Protein AF-A0A821TE28-F1 (afdb_monomer)

Secondary structure (DSSP, 8-state):
-PPPEEEEEETTEEEEEETTTTEEEEPPTTPPP-SSHHHHHHHSBSTGGG-HHHHHHHHHHTTT-S--PPP-TTS--SS-TTSBHHHHHTTTT-S-------HHHHHHHHS--

Mean predicted aligned error: 10.95 Å

Organism: NCBI:txid392032

Radius of gyration: 21.23 Å; Cα contacts (8 Å, |Δi|>4): 127; chains: 1; bounding box: 55×30×63 Å

Foldseek 3Di:
DDFAWDFDDDPPFTAIARPVVRDRPDGQPQQADDPDVVVRQQSGFCLLLQDPVSVVVVCVNVVVPDDRDRDPPPDDAPDDRNDGNNVCVVVVVDRDDPDPDPVVVVCVVPPDD

pLDDT: mean 76.27, std 14.63, range [32.5, 96.94]

Sequence (113 aa):
MPGNIYLCDVWYTSGLFDMNILIANETLPGLIVDCLPLQTTLASSFECLCNQSCRNILLAVYSNKIEVQIFNQSFPSRFSLTTSTRSIVDQLFIENIQIQTNYDSYYNGCAPS

Structure (mmCIF, N/CA/C/O backbone):
data_AF-A0A821TE28-F1
#
_entry.id   AF-A0A821TE28-F1
#
loop_
_atom_site.group_PDB
_atom_site.id
_atom_site.type_symbol
_atom_site.label_atom_id
_atom_site.label_alt_id
_atom_site.label_comp_id
_atom_site.label_asym_id
_atom_site.label_entity_id
_atom_site.label_seq_id
_atom_site.pdbx_PDB_ins_code
_atom_site.Cartn_x
_atom_site.Cartn_y
_atom_site.Cartn_z
_atom_site.occupancy
_atom_site.B_iso_or_equiv
_atom_site.auth_seq_id
_atom_site.auth_comp_id
_atom_site.auth_asym_id
_atom_site.auth_atom_id
_atom_site.pdbx_PDB_model_num
ATOM 1 N N . MET A 1 1 ? 15.965 6.212 -31.233 1.00 32.50 1 MET A N 1
ATOM 2 C CA . MET A 1 1 ? 14.538 5.847 -31.097 1.00 32.50 1 MET A CA 1
ATOM 3 C C . MET A 1 1 ? 14.259 5.746 -29.607 1.00 32.50 1 MET A C 1
ATOM 5 O O . MET A 1 1 ? 15.040 5.067 -28.954 1.00 32.50 1 MET A O 1
ATOM 9 N N . PRO A 1 2 ? 13.295 6.484 -29.036 1.00 42.56 2 PRO A N 1
ATOM 10 C CA . PRO A 1 2 ? 13.054 6.432 -27.598 1.00 42.56 2 PRO A CA 1
ATOM 11 C C . PRO A 1 2 ? 12.380 5.105 -27.235 1.00 42.56 2 PRO A C 1
ATOM 13 O O . PRO A 1 2 ? 11.341 4.764 -27.799 1.00 42.56 2 PRO A O 1
ATOM 16 N N . GLY A 1 3 ? 13.001 4.347 -26.333 1.00 41.97 3 GLY A N 1
ATOM 17 C CA . GLY A 1 3 ? 12.392 3.169 -25.734 1.00 41.97 3 GLY A CA 1
ATOM 18 C C . GLY A 1 3 ? 11.380 3.582 -24.676 1.00 41.97 3 GLY A C 1
ATOM 19 O O . GLY A 1 3 ? 11.683 4.412 -23.822 1.00 41.97 3 GLY A O 1
ATOM 20 N N . ASN A 1 4 ? 10.167 3.042 -24.759 1.00 48.12 4 ASN A N 1
ATOM 21 C CA . ASN A 1 4 ? 9.140 3.257 -23.749 1.00 48.12 4 ASN A CA 1
ATOM 22 C C . ASN A 1 4 ? 9.320 2.215 -22.639 1.00 48.12 4 ASN A C 1
ATOM 24 O O . ASN A 1 4 ? 9.462 1.023 -22.919 1.00 48.12 4 ASN A O 1
ATOM 28 N N . ILE A 1 5 ? 9.318 2.678 -21.391 1.00 53.06 5 ILE A N 1
ATOM 29 C CA . ILE A 1 5 ? 9.437 1.829 -20.207 1.00 53.06 5 ILE A CA 1
ATOM 30 C C . ILE A 1 5 ? 8.029 1.413 -19.783 1.00 53.06 5 ILE A C 1
ATOM 32 O O . ILE A 1 5 ? 7.157 2.266 -19.617 1.00 53.06 5 ILE A O 1
ATOM 36 N N . TYR A 1 6 ? 7.816 0.112 -19.598 1.00 57.06 6 TYR A N 1
ATOM 37 C CA . TYR A 1 6 ? 6.541 -0.444 -19.150 1.00 57.06 6 TYR A CA 1
ATOM 38 C C . TYR A 1 6 ? 6.742 -1.274 -17.882 1.00 57.06 6 TYR A C 1
ATOM 40 O O . TYR A 1 6 ? 7.786 -1.894 -17.679 1.00 57.06 6 TYR A O 1
ATOM 48 N N . LEU A 1 7 ? 5.724 -1.292 -17.026 1.00 56.69 7 LEU A N 1
ATOM 49 C CA . LEU A 1 7 ? 5.622 -2.264 -15.942 1.00 56.69 7 LEU A CA 1
ATOM 50 C C . LEU A 1 7 ? 5.141 -3.578 -16.567 1.00 56.69 7 LEU A C 1
ATOM 52 O O . LEU A 1 7 ? 4.059 -3.614 -17.150 1.00 56.69 7 LEU A O 1
ATOM 56 N N . CYS A 1 8 ? 5.952 -4.627 -16.489 1.00 52.97 8 CYS A N 1
ATOM 57 C CA . CYS A 1 8 ? 5.597 -5.969 -16.943 1.00 52.97 8 CYS A CA 1
ATOM 58 C C . CYS A 1 8 ? 5.761 -6.920 -15.754 1.00 52.97 8 CYS A C 1
ATOM 60 O O . CYS A 1 8 ? 6.6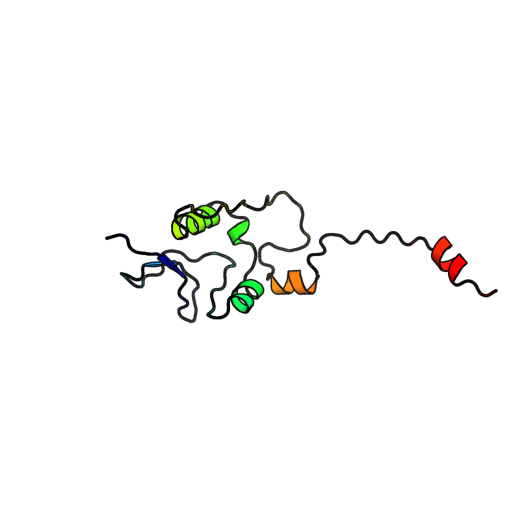28 -6.694 -14.916 1.00 52.97 8 CYS A O 1
ATOM 62 N N . ASP A 1 9 ? 4.930 -7.950 -15.641 1.00 54.28 9 ASP A N 1
ATOM 63 C CA . ASP A 1 9 ? 5.062 -8.941 -14.572 1.00 54.28 9 ASP A CA 1
ATOM 64 C C . ASP A 1 9 ? 5.606 -10.247 -15.157 1.00 54.28 9 ASP A C 1
ATOM 66 O O . ASP A 1 9 ? 5.005 -10.849 -16.051 1.00 54.28 9 ASP A O 1
ATOM 70 N N . VAL A 1 10 ? 6.770 -10.676 -14.670 1.00 51.03 10 VAL A N 1
ATOM 71 C CA . VAL A 1 10 ? 7.324 -12.007 -14.943 1.00 51.03 10 VAL A CA 1
ATOM 72 C C . VAL A 1 10 ? 7.363 -12.795 -13.644 1.00 51.03 10 VAL A C 1
ATOM 74 O O . VAL A 1 10 ? 8.415 -12.963 -13.043 1.00 51.03 10 VAL A O 1
ATOM 77 N N . TRP A 1 11 ? 6.186 -13.272 -13.237 1.00 46.50 11 TRP A N 1
ATOM 78 C CA . TRP A 1 11 ? 5.868 -14.417 -12.366 1.00 46.50 11 TRP A CA 1
ATOM 79 C C . TRP A 1 11 ? 6.493 -14.451 -10.956 1.00 46.50 11 TRP A C 1
ATOM 81 O O . TRP A 1 11 ? 6.012 -15.226 -10.138 1.00 46.50 11 TRP A O 1
ATOM 91 N N . TYR A 1 12 ? 7.494 -13.628 -10.628 1.00 46.53 12 TYR A N 1
ATOM 92 C CA . TYR A 1 12 ? 8.178 -13.588 -9.328 1.00 46.53 12 TYR A CA 1
ATOM 93 C C . TYR A 1 12 ? 8.855 -12.240 -9.004 1.00 46.53 12 TYR A C 1
ATOM 95 O O . TYR A 1 12 ? 9.326 -12.070 -7.879 1.00 46.53 12 TYR A O 1
ATOM 103 N N . THR A 1 13 ? 8.916 -11.275 -9.935 1.00 50.47 13 THR A N 1
ATOM 104 C CA . THR A 1 13 ? 9.533 -9.957 -9.700 1.00 50.47 13 THR A CA 1
ATOM 105 C C . THR A 1 13 ? 8.766 -8.826 -10.391 1.00 50.47 13 THR A C 1
ATOM 107 O O . THR A 1 13 ? 8.570 -8.834 -11.605 1.00 50.47 13 THR A O 1
ATOM 110 N N . SER A 1 14 ? 8.375 -7.806 -9.620 1.00 57.72 14 SER A N 1
ATOM 111 C CA . SER A 1 14 ? 7.862 -6.544 -10.153 1.00 57.72 14 SER A CA 1
ATOM 112 C C . SER A 1 14 ? 9.030 -5.627 -10.517 1.00 57.72 14 SER A C 1
ATOM 114 O O . SER A 1 14 ? 9.895 -5.341 -9.687 1.00 57.72 14 SER A O 1
ATOM 116 N N . GLY A 1 15 ? 9.074 -5.157 -11.764 1.00 57.59 15 GLY A N 1
ATOM 117 C CA . GLY A 1 15 ? 10.150 -4.287 -12.224 1.00 57.59 15 GLY A CA 1
ATOM 118 C C . GLY A 1 15 ? 9.774 -3.387 -13.392 1.00 57.59 15 GLY A C 1
ATOM 119 O O . GLY A 1 15 ? 8.727 -3.542 -14.022 1.00 57.59 15 GLY A O 1
ATOM 120 N N . LEU A 1 16 ? 10.640 -2.415 -13.667 1.00 61.72 16 LEU A N 1
ATOM 121 C CA . LEU A 1 16 ? 10.563 -1.600 -14.875 1.00 61.72 16 LEU A CA 1
ATOM 122 C C . LEU A 1 16 ? 11.302 -2.279 -16.019 1.00 61.72 16 LEU A C 1
ATOM 124 O O . LEU A 1 16 ? 12.503 -2.536 -15.913 1.00 61.72 16 LEU A O 1
ATOM 128 N N . PHE A 1 17 ? 10.585 -2.521 -17.115 1.00 59.97 17 PHE A N 1
ATOM 129 C CA . PHE A 1 17 ? 11.110 -3.190 -18.296 1.00 59.97 17 PHE A CA 1
ATOM 130 C C . PHE A 1 17 ? 11.306 -2.192 -19.428 1.00 59.97 17 PHE A C 1
ATOM 132 O O . PHE A 1 17 ? 10.388 -1.457 -19.804 1.00 59.97 17 PHE A O 1
ATOM 139 N N . ASP A 1 18 ? 12.495 -2.219 -20.024 1.00 58.88 18 ASP A N 1
ATOM 140 C CA . ASP A 1 18 ? 12.682 -1.703 -21.376 1.00 58.88 18 ASP A CA 1
ATOM 141 C C . ASP A 1 18 ? 12.172 -2.759 -22.360 1.00 58.88 18 ASP A C 1
ATOM 143 O O . ASP A 1 18 ? 12.792 -3.808 -22.528 1.00 58.88 18 ASP A O 1
ATOM 147 N N . MET A 1 19 ? 11.046 -2.504 -23.024 1.00 54.38 19 MET A N 1
ATOM 148 C CA . MET A 1 19 ? 10.451 -3.457 -23.972 1.00 54.38 19 MET A CA 1
ATOM 149 C C . MET A 1 19 ? 11.287 -3.670 -25.242 1.00 54.38 19 MET A C 1
ATOM 151 O O . MET A 1 19 ? 10.997 -4.588 -26.006 1.00 54.38 19 MET A O 1
ATOM 155 N N . ASN A 1 20 ? 12.339 -2.876 -25.468 1.00 55.50 20 ASN A N 1
ATOM 156 C CA . ASN A 1 20 ? 13.298 -3.148 -26.539 1.00 55.50 20 ASN A CA 1
ATOM 157 C C . ASN A 1 20 ? 14.317 -4.227 -26.151 1.00 55.50 20 ASN A C 1
ATOM 159 O O . ASN A 1 20 ? 14.971 -4.773 -27.037 1.00 55.50 20 ASN A O 1
ATOM 163 N N . ILE A 1 21 ? 14.481 -4.515 -24.851 1.00 54.97 21 ILE A N 1
ATOM 164 C CA . ILE A 1 21 ? 15.538 -5.402 -24.336 1.00 54.97 21 ILE A CA 1
ATOM 165 C C . ILE A 1 21 ? 14.997 -6.444 -23.323 1.00 54.97 21 ILE A C 1
ATOM 167 O O . ILE A 1 21 ? 15.691 -7.401 -23.009 1.00 54.97 21 ILE A O 1
ATOM 171 N N . LEU A 1 22 ? 13.742 -6.341 -22.863 1.00 57.06 22 LEU A N 1
ATOM 172 C CA . LEU A 1 22 ? 13.087 -7.225 -21.877 1.00 57.06 22 LEU A CA 1
ATOM 173 C C . LEU A 1 22 ? 13.921 -7.471 -20.604 1.00 57.06 22 LEU A C 1
ATOM 175 O O . LEU A 1 22 ? 13.880 -8.549 -20.015 1.00 57.06 22 LEU A O 1
ATOM 179 N N . ILE A 1 23 ? 14.666 -6.460 -20.157 1.00 57.09 23 ILE A N 1
ATOM 180 C CA . ILE A 1 23 ? 15.435 -6.509 -18.909 1.00 57.09 23 ILE A CA 1
ATOM 181 C C . ILE A 1 23 ? 14.713 -5.664 -17.861 1.00 57.09 23 ILE A C 1
ATOM 183 O O . ILE A 1 23 ? 14.428 -4.488 -18.102 1.00 57.09 23 ILE A O 1
ATOM 187 N N . ALA A 1 24 ? 14.439 -6.264 -16.699 1.00 62.91 24 ALA A N 1
ATOM 188 C CA . ALA A 1 24 ? 14.059 -5.523 -15.504 1.00 62.91 24 ALA A CA 1
ATOM 189 C C . ALA A 1 24 ? 15.289 -4.762 -15.002 1.00 62.91 24 ALA A C 1
ATOM 191 O O . ALA A 1 24 ? 16.273 -5.387 -14.607 1.00 62.91 24 ALA A O 1
ATOM 192 N N . ASN A 1 25 ? 15.253 -3.432 -15.042 1.00 64.19 25 ASN A N 1
ATOM 193 C CA . ASN A 1 25 ? 16.391 -2.627 -14.591 1.00 64.19 25 ASN A CA 1
ATOM 194 C C . ASN A 1 25 ? 16.281 -2.231 -13.110 1.00 64.19 25 ASN A C 1
ATOM 196 O O . ASN A 1 25 ? 17.289 -1.967 -12.473 1.00 64.19 25 ASN A O 1
ATOM 200 N N . GLU A 1 26 ? 15.063 -2.194 -12.564 1.00 68.88 26 GLU A N 1
ATOM 201 C CA . GLU A 1 26 ? 14.790 -1.752 -11.192 1.00 68.88 26 GLU A CA 1
ATOM 202 C C . GLU A 1 26 ? 13.536 -2.441 -10.645 1.00 68.88 26 GLU A C 1
ATOM 204 O O . GLU A 1 26 ? 12.523 -2.516 -11.348 1.00 68.88 26 GLU A O 1
ATOM 209 N N . THR A 1 27 ? 13.582 -2.895 -9.389 1.00 71.69 27 THR A N 1
ATOM 210 C CA . THR A 1 27 ? 12.412 -3.378 -8.633 1.00 71.69 27 THR A CA 1
ATOM 211 C C . THR A 1 27 ? 11.914 -2.280 -7.700 1.00 71.69 27 THR A C 1
ATOM 213 O O . THR A 1 27 ? 12.718 -1.686 -6.981 1.00 71.69 27 THR A O 1
ATOM 216 N N . LEU A 1 28 ? 10.605 -2.019 -7.668 1.00 78.81 28 LEU A N 1
ATOM 217 C CA . LEU A 1 28 ? 10.034 -0.969 -6.819 1.00 78.81 28 LEU A CA 1
ATOM 218 C C . LEU A 1 28 ? 9.510 -1.562 -5.498 1.00 78.81 28 LEU A C 1
ATOM 220 O O . LEU A 1 28 ? 8.563 -2.350 -5.534 1.00 78.81 28 LEU A O 1
ATOM 224 N N . PRO A 1 29 ? 10.077 -1.190 -4.333 1.00 83.06 29 PRO A N 1
ATOM 225 C CA . PRO A 1 29 ? 9.662 -1.741 -3.045 1.00 83.06 29 PRO A CA 1
ATOM 226 C C . PRO A 1 29 ? 8.181 -1.504 -2.759 1.00 83.06 29 PRO A C 1
ATOM 228 O O . PRO A 1 29 ? 7.665 -0.399 -2.946 1.00 83.06 29 PRO A O 1
ATOM 231 N N . GLY A 1 30 ? 7.498 -2.554 -2.309 1.00 81.81 30 GLY A N 1
ATOM 232 C CA . GLY A 1 30 ? 6.085 -2.489 -1.954 1.00 81.81 30 GLY A CA 1
ATOM 233 C C . GLY A 1 30 ? 5.117 -2.418 -3.136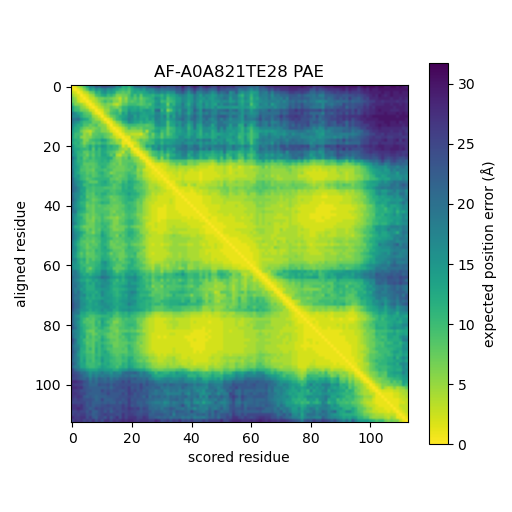 1.00 81.81 30 GLY A C 1
ATOM 234 O O . GLY A 1 30 ? 3.921 -2.569 -2.926 1.00 81.81 30 GLY A O 1
ATOM 235 N N . LEU A 1 31 ? 5.580 -2.236 -4.375 1.00 82.94 31 LEU A N 1
ATOM 236 C CA . LEU A 1 31 ? 4.699 -2.210 -5.539 1.00 82.94 31 LEU A CA 1
ATOM 237 C C . LEU A 1 31 ? 4.578 -3.612 -6.144 1.00 82.94 31 LEU A C 1
ATOM 239 O O . LEU A 1 31 ? 5.552 -4.187 -6.635 1.00 82.94 31 LEU A O 1
ATOM 243 N N . ILE A 1 32 ? 3.363 -4.142 -6.138 1.00 79.94 32 ILE A N 1
ATOM 244 C CA . ILE A 1 32 ? 2.998 -5.391 -6.802 1.00 79.94 32 ILE A CA 1
ATOM 245 C C . ILE A 1 32 ? 2.327 -5.030 -8.117 1.00 79.94 32 ILE A C 1
ATOM 247 O O . ILE A 1 32 ? 1.399 -4.230 -8.130 1.00 79.94 32 ILE A O 1
ATOM 251 N N . VAL A 1 33 ? 2.796 -5.614 -9.215 1.00 73.06 33 VAL A N 1
ATOM 252 C CA . VAL A 1 33 ? 2.224 -5.437 -10.554 1.00 73.06 33 VAL A CA 1
ATOM 253 C C . VAL A 1 33 ? 1.354 -6.651 -10.863 1.00 73.06 33 VAL A C 1
ATOM 255 O O . VAL A 1 33 ? 1.729 -7.759 -10.520 1.00 73.06 33 VAL A O 1
ATOM 258 N N . ASP A 1 34 ? 0.185 -6.442 -11.462 1.00 67.06 34 ASP A N 1
ATOM 259 C CA . ASP A 1 34 ? -0.705 -7.508 -11.941 1.00 67.06 34 ASP A CA 1
ATOM 260 C C . ASP A 1 34 ? -1.505 -6.960 -13.142 1.00 67.06 34 ASP A C 1
ATOM 262 O O . ASP A 1 34 ? -1.539 -5.751 -13.392 1.00 67.06 34 ASP A O 1
ATOM 266 N N . CYS A 1 35 ? -2.171 -7.831 -13.893 1.00 68.44 35 CYS A N 1
ATOM 267 C CA . CYS A 1 35 ? -3.048 -7.466 -15.003 1.00 68.44 35 CYS A CA 1
ATOM 268 C C . CYS A 1 35 ? -4.297 -6.704 -14.540 1.00 68.44 35 CYS A C 1
ATOM 270 O O . CYS A 1 35 ? -4.937 -6.021 -15.340 1.00 68.44 35 CYS A O 1
ATOM 272 N N . LEU A 1 36 ? -4.676 -6.848 -13.266 1.00 75.50 36 LEU A N 1
ATOM 273 C CA . LEU A 1 36 ? -5.870 -6.244 -12.687 1.00 75.50 36 LEU A CA 1
ATOM 274 C C . LEU A 1 36 ? -5.482 -5.057 -11.792 1.00 75.50 36 LEU A C 1
ATOM 276 O O . LEU A 1 36 ? -5.107 -5.276 -10.639 1.00 75.50 36 LEU A O 1
ATOM 280 N N . PRO A 1 37 ? -5.660 -3.797 -12.252 1.00 7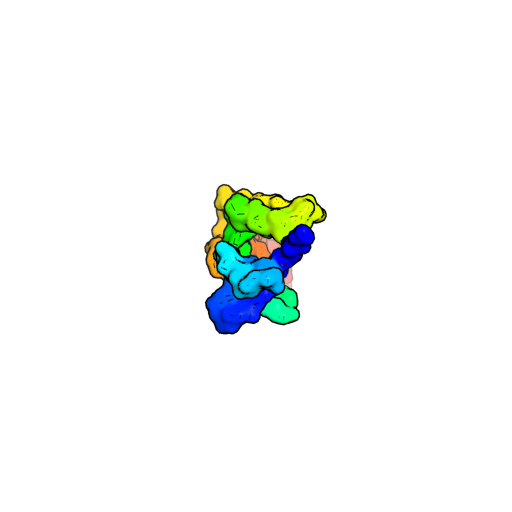6.12 37 PRO A N 1
ATOM 281 C CA . PRO A 1 37 ? -5.184 -2.608 -11.536 1.00 76.12 37 PRO A CA 1
ATOM 282 C C . PRO A 1 37 ? -5.679 -2.509 -10.091 1.00 76.12 37 PRO A C 1
ATOM 284 O O . PRO A 1 37 ? -4.968 -2.028 -9.210 1.00 76.12 37 PRO A O 1
ATOM 287 N N . LEU A 1 38 ? -6.898 -2.986 -9.831 1.00 84.00 38 LEU A N 1
ATOM 288 C CA . LEU A 1 38 ? -7.457 -3.033 -8.484 1.00 84.00 38 LEU A CA 1
ATOM 289 C C . LEU A 1 38 ? -6.718 -4.038 -7.589 1.00 84.00 38 LEU A C 1
ATOM 291 O O . LEU A 1 38 ? -6.415 -3.718 -6.445 1.00 84.00 38 LEU A O 1
ATOM 295 N N . GLN A 1 39 ? -6.417 -5.237 -8.092 1.00 83.19 39 GLN A N 1
ATOM 296 C CA . GLN A 1 39 ? -5.715 -6.265 -7.319 1.00 83.19 39 GLN A CA 1
ATOM 297 C C . GLN A 1 39 ? -4.265 -5.865 -7.062 1.00 83.19 39 GLN A C 1
ATOM 299 O O . GLN A 1 39 ? -3.834 -5.898 -5.915 1.00 83.19 39 GLN A O 1
ATOM 304 N N . THR A 1 40 ? -3.577 -5.374 -8.094 1.00 82.38 40 THR A N 1
ATOM 305 C CA . THR A 1 40 ? -2.272 -4.702 -8.016 1.00 82.38 40 THR A CA 1
ATOM 306 C C . THR A 1 40 ? -2.242 -3.675 -6.890 1.00 82.38 40 THR A C 1
ATOM 308 O O . THR A 1 40 ? -1.406 -3.743 -5.991 1.00 82.38 40 THR A O 1
ATOM 311 N N . THR A 1 41 ? -3.187 -2.731 -6.914 1.00 86.81 41 THR A N 1
ATOM 312 C CA . THR A 1 41 ? -3.217 -1.618 -5.963 1.00 86.81 41 THR A CA 1
ATOM 313 C C . THR A 1 41 ? -3.481 -2.114 -4.547 1.00 86.81 41 THR A C 1
ATOM 315 O O . THR A 1 41 ? -2.811 -1.679 -3.623 1.00 86.81 41 THR A O 1
ATOM 318 N N . LEU A 1 42 ? -4.423 -3.044 -4.365 1.00 92.50 42 LEU A N 1
ATOM 319 C CA . LEU A 1 42 ? -4.754 -3.596 -3.050 1.00 92.50 42 LEU A CA 1
ATOM 320 C C . LEU A 1 42 ? -3.631 -4.466 -2.469 1.00 92.50 42 LEU A C 1
ATOM 322 O O . LEU A 1 42 ? -3.433 -4.463 -1.255 1.00 92.50 42 LEU A O 1
ATOM 326 N N . ALA A 1 43 ? -2.915 -5.216 -3.306 1.00 90.00 43 ALA A N 1
ATOM 327 C CA . ALA A 1 43 ? -1.821 -6.080 -2.872 1.00 90.00 43 ALA A CA 1
ATOM 328 C C . ALA A 1 43 ? -0.530 -5.294 -2.580 1.00 90.00 43 ALA A C 1
ATOM 330 O O . ALA A 1 43 ? 0.260 -5.713 -1.735 1.00 90.00 43 ALA A O 1
ATOM 331 N N . SER A 1 44 ? -0.335 -4.152 -3.244 1.00 90.25 44 SER A N 1
ATOM 332 C CA . SER A 1 44 ? 0.796 -3.245 -3.017 1.00 90.25 44 SER A CA 1
ATOM 333 C C . SER A 1 44 ? 0.757 -2.583 -1.634 1.00 90.25 44 SER A C 1
ATOM 335 O O . SER A 1 44 ? -0.254 -2.618 -0.940 1.00 90.25 44 SER A O 1
ATOM 337 N N . SER A 1 45 ? 1.856 -1.946 -1.241 1.00 92.69 45 SER A N 1
ATOM 338 C CA . SER A 1 45 ? 1.981 -1.039 -0.101 1.00 92.69 45 SER A CA 1
ATOM 339 C C . SER A 1 45 ? 2.347 0.375 -0.571 1.00 92.69 45 SER A C 1
ATOM 341 O O . SER A 1 45 ? 2.659 0.614 -1.740 1.00 92.69 45 SER A O 1
ATOM 343 N N . PHE A 1 46 ? 2.336 1.340 0.351 1.00 89.38 46 PHE A N 1
ATOM 344 C CA . PHE A 1 46 ? 2.720 2.729 0.062 1.00 89.38 46 PHE A CA 1
ATOM 345 C C . PHE A 1 46 ? 4.221 3.012 0.235 1.00 89.38 46 PHE A C 1
ATOM 347 O O . PHE A 1 46 ? 4.642 4.164 0.139 1.00 89.38 46 PHE A O 1
ATOM 354 N N . GLU A 1 47 ? 5.043 1.982 0.448 1.00 89.12 47 GLU A N 1
ATOM 355 C CA . GLU A 1 47 ? 6.480 2.099 0.722 1.00 89.12 47 GLU A CA 1
ATOM 356 C C . GLU A 1 47 ? 7.229 2.945 -0.321 1.00 89.12 47 GLU A C 1
ATOM 358 O O . GLU A 1 47 ? 7.906 3.915 0.028 1.00 89.12 47 GLU A O 1
ATOM 363 N N . CYS A 1 48 ? 7.047 2.637 -1.609 1.00 85.00 48 CYS A N 1
ATOM 364 C CA . CYS A 1 48 ? 7.639 3.395 -2.711 1.00 85.00 48 CYS A CA 1
ATOM 365 C C . CYS A 1 48 ? 7.218 4.875 -2.714 1.00 85.00 48 CYS A C 1
ATOM 367 O O . CYS A 1 48 ? 8.045 5.758 -2.939 1.00 85.00 48 CYS A O 1
ATOM 369 N N . LEU A 1 49 ? 5.949 5.180 -2.427 1.00 83.38 49 LEU A N 1
ATOM 370 C CA . LEU A 1 49 ? 5.428 6.554 -2.472 1.00 83.38 49 LEU A CA 1
ATOM 371 C C . LEU A 1 49 ? 5.976 7.439 -1.342 1.00 83.38 49 LEU A C 1
ATOM 373 O O . LEU A 1 49 ? 5.924 8.667 -1.426 1.00 83.38 49 LEU A O 1
ATOM 377 N N . CYS A 1 50 ? 6.547 6.823 -0.310 1.00 86.56 50 CYS A N 1
ATOM 378 C CA . CYS A 1 50 ? 7.233 7.502 0.779 1.00 86.56 50 CYS A CA 1
ATOM 379 C C . CYS A 1 50 ? 8.738 7.692 0.514 1.00 86.56 50 CYS A C 1
ATOM 381 O O . CYS A 1 50 ? 9.417 8.294 1.342 1.00 86.56 50 CYS A O 1
ATOM 383 N N . ASN A 1 51 ? 9.290 7.180 -0.594 1.00 86.56 51 ASN A N 1
ATOM 384 C CA . ASN A 1 51 ? 10.726 7.195 -0.885 1.00 86.56 51 ASN A CA 1
ATOM 385 C C . ASN A 1 51 ? 11.062 8.067 -2.112 1.00 86.56 51 ASN A C 1
ATOM 387 O O . ASN A 1 51 ? 10.552 7.860 -3.214 1.00 86.56 51 ASN A O 1
ATOM 391 N N . GLN A 1 52 ? 11.990 9.016 -1.943 1.00 84.88 52 GLN A N 1
ATOM 392 C CA . GLN A 1 52 ? 12.384 9.945 -3.009 1.00 84.88 52 GLN A CA 1
ATOM 393 C C . GLN A 1 52 ? 13.010 9.262 -4.229 1.00 84.88 52 GLN A C 1
ATOM 395 O O . GLN A 1 52 ? 12.720 9.654 -5.360 1.00 84.88 52 GLN A O 1
ATOM 400 N N . SER A 1 53 ? 13.843 8.241 -4.025 1.00 85.12 53 SER A N 1
ATOM 401 C CA . SER A 1 53 ? 14.450 7.494 -5.128 1.00 85.12 53 SER A CA 1
ATOM 402 C C . SER A 1 53 ? 13.378 6.787 -5.952 1.00 85.12 53 SER A C 1
ATOM 404 O O . SER A 1 53 ? 13.395 6.866 -7.178 1.00 85.12 53 SER A O 1
ATOM 406 N N . CYS A 1 54 ? 12.382 6.199 -5.286 1.00 82.25 54 CYS A N 1
ATOM 407 C CA . CYS A 1 54 ? 11.276 5.537 -5.971 1.00 82.25 54 CYS A CA 1
ATOM 408 C C . CYS A 1 54 ? 10.398 6.526 -6.755 1.00 82.25 54 CYS A C 1
ATOM 410 O O . CYS A 1 54 ? 10.043 6.268 -7.906 1.00 82.25 54 CYS A O 1
ATOM 412 N N . ARG A 1 55 ? 10.124 7.715 -6.194 1.00 80.88 55 ARG A N 1
ATOM 413 C CA . ARG A 1 55 ? 9.445 8.800 -6.925 1.00 80.88 55 ARG A CA 1
ATOM 414 C C . ARG A 1 55 ? 10.185 9.167 -8.207 1.00 80.88 55 ARG A C 1
ATOM 416 O O . ARG A 1 55 ? 9.548 9.334 -9.242 1.00 80.88 55 ARG A O 1
ATOM 423 N N . ASN A 1 56 ? 11.503 9.341 -8.142 1.00 82.62 56 ASN A N 1
ATOM 424 C CA . ASN A 1 56 ? 12.287 9.747 -9.310 1.00 82.62 56 ASN A CA 1
ATOM 425 C C . ASN A 1 56 ? 12.177 8.708 -10.434 1.00 82.62 56 ASN A C 1
ATOM 427 O O . ASN A 1 56 ? 12.030 9.077 -11.597 1.00 82.62 56 ASN A O 1
ATOM 431 N N . ILE A 1 57 ? 12.170 7.426 -10.066 1.00 79.06 57 ILE A N 1
ATOM 432 C CA . ILE A 1 57 ? 11.958 6.316 -10.991 1.00 79.06 57 ILE A CA 1
ATOM 433 C C . ILE A 1 57 ? 10.550 6.380 -11.612 1.00 79.06 57 ILE A C 1
ATOM 435 O O . ILE A 1 57 ? 10.422 6.368 -12.835 1.00 79.06 57 ILE A O 1
ATOM 439 N N . LEU A 1 58 ? 9.494 6.530 -10.802 1.00 76.31 58 LEU A N 1
ATOM 440 C CA . LEU A 1 58 ? 8.117 6.665 -11.300 1.00 76.31 58 LEU A CA 1
ATOM 441 C C . LEU A 1 58 ? 7.963 7.861 -12.253 1.00 76.31 58 LEU A C 1
ATOM 443 O O . LEU A 1 58 ? 7.388 7.733 -13.332 1.00 76.31 58 LEU A O 1
ATOM 447 N N . LEU A 1 59 ? 8.507 9.023 -1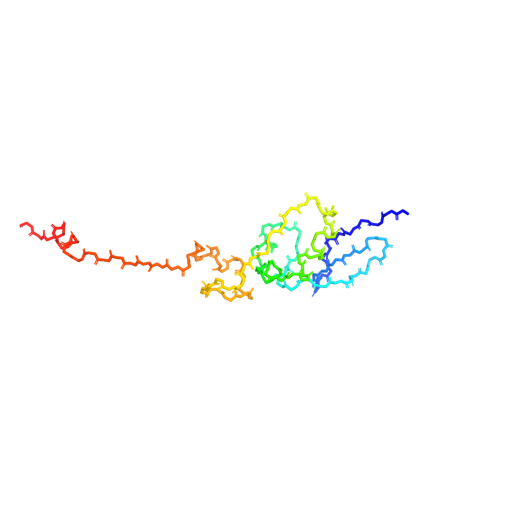1.896 1.00 77.75 59 LEU A N 1
ATOM 448 C CA . LEU A 1 59 ? 8.432 10.218 -12.737 1.00 77.75 59 LEU A CA 1
ATOM 449 C C . LEU A 1 59 ? 9.171 10.061 -14.064 1.00 77.75 59 LEU A C 1
ATOM 451 O O . LEU A 1 59 ? 8.681 10.548 -15.085 1.00 77.75 59 LEU A O 1
ATOM 455 N N . ALA A 1 60 ? 10.308 9.362 -14.065 1.00 75.44 60 ALA A N 1
ATOM 456 C CA . ALA A 1 60 ? 11.034 9.054 -15.289 1.00 75.44 60 ALA A CA 1
ATOM 457 C C . ALA A 1 60 ? 10.173 8.216 -16.250 1.00 75.44 60 ALA A C 1
ATOM 459 O O . ALA A 1 60 ? 10.081 8.553 -17.431 1.00 75.44 60 ALA A O 1
ATOM 460 N N . VAL A 1 61 ? 9.466 7.199 -15.741 1.00 71.12 61 VAL A N 1
ATOM 461 C CA . VAL A 1 61 ? 8.553 6.352 -16.536 1.00 71.12 61 VAL A CA 1
ATOM 462 C C . VAL A 1 61 ? 7.429 7.177 -17.158 1.00 71.12 61 VAL A C 1
ATOM 464 O O . VAL A 1 61 ? 7.145 7.063 -18.348 1.00 71.12 61 VAL A O 1
ATOM 467 N N . TYR A 1 62 ? 6.824 8.073 -16.381 1.00 70.06 62 TYR A N 1
ATOM 468 C CA . TYR A 1 62 ? 5.729 8.918 -16.856 1.00 70.06 62 TYR A CA 1
ATOM 469 C C . TYR A 1 62 ? 6.195 10.204 -17.556 1.00 70.06 62 TYR A C 1
ATOM 471 O O . TYR A 1 62 ? 5.379 11.089 -17.812 1.00 70.06 62 TYR A O 1
ATOM 479 N N . SER A 1 63 ? 7.484 10.330 -17.896 1.00 73.31 63 SER A N 1
ATOM 480 C CA . SER A 1 63 ? 8.053 11.511 -18.569 1.00 73.31 63 SER A CA 1
ATOM 481 C C . SER A 1 63 ? 7.717 12.837 -17.868 1.00 73.31 63 SER A C 1
ATOM 483 O O . SER A 1 63 ? 7.429 13.834 -18.530 1.00 73.31 63 SER A O 1
ATOM 485 N N . ASN A 1 64 ? 7.692 12.845 -16.531 1.00 67.94 64 ASN A N 1
ATOM 486 C CA . ASN A 1 64 ? 7.287 13.987 -15.699 1.00 67.94 64 ASN A CA 1
ATOM 487 C C . ASN A 1 64 ? 5.880 14.545 -16.007 1.00 67.94 64 ASN A C 1
ATOM 489 O O . ASN A 1 64 ? 5.588 15.692 -15.677 1.00 67.94 64 ASN A O 1
ATOM 493 N N . LYS A 1 65 ? 4.997 13.761 -16.642 1.00 73.69 65 LYS A N 1
ATOM 494 C CA . LYS A 1 65 ? 3.623 14.187 -16.969 1.00 73.69 65 LYS A CA 1
ATOM 495 C C . LYS A 1 65 ? 2.664 14.121 -15.784 1.00 73.69 65 LYS A C 1
ATOM 497 O O . LYS A 1 65 ? 1.562 14.651 -15.872 1.00 73.69 65 LYS A O 1
ATOM 502 N N . ILE A 1 66 ? 3.064 13.441 -14.714 1.00 71.25 66 ILE A N 1
ATOM 503 C CA . ILE A 1 66 ? 2.295 13.325 -13.479 1.00 71.25 66 ILE A CA 1
ATOM 504 C C . ILE A 1 66 ? 3.038 14.033 -12.353 1.00 71.25 66 ILE A C 1
ATOM 506 O O . ILE A 1 66 ? 4.263 13.957 -12.260 1.00 71.25 66 ILE A O 1
ATOM 510 N N . GLU A 1 67 ? 2.293 14.702 -11.483 1.00 74.06 67 GLU A N 1
ATOM 511 C CA . GLU A 1 67 ? 2.834 15.239 -10.244 1.00 74.06 67 GLU A CA 1
ATOM 512 C C . GLU A 1 67 ? 2.597 14.215 -9.132 1.00 74.06 67 GLU A C 1
ATOM 514 O O . GLU A 1 67 ? 1.466 13.981 -8.713 1.00 74.06 67 GLU A O 1
ATOM 519 N N . VAL A 1 68 ? 3.671 13.572 -8.674 1.00 69.88 68 VAL A N 1
ATOM 520 C CA . VAL A 1 68 ? 3.634 12.689 -7.502 1.00 69.88 68 VAL A CA 1
ATOM 521 C C . VAL A 1 68 ? 4.285 13.434 -6.347 1.00 69.88 68 VAL A C 1
ATOM 523 O O . VAL A 1 68 ? 5.489 13.712 -6.384 1.00 69.88 68 VAL A O 1
ATOM 526 N N . GLN A 1 69 ? 3.496 13.778 -5.333 1.00 76.56 69 GLN A N 1
ATOM 527 C CA . GLN A 1 69 ? 4.017 14.286 -4.067 1.00 76.56 69 GLN A CA 1
ATOM 528 C C . GLN A 1 69 ? 4.402 13.101 -3.180 1.00 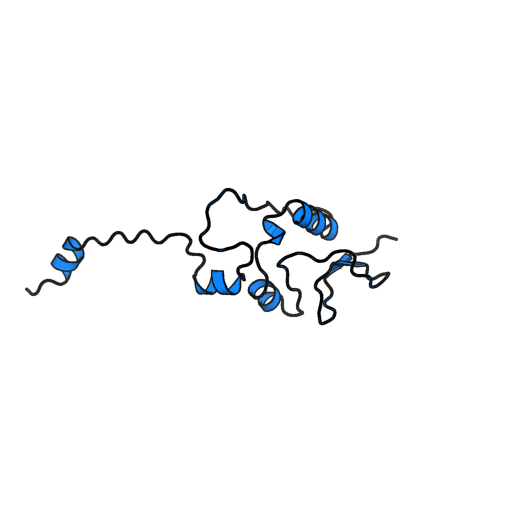76.56 69 GLN A C 1
ATOM 530 O O . GLN A 1 69 ? 3.651 12.134 -3.076 1.00 76.56 69 GLN A O 1
ATOM 535 N N . ILE A 1 70 ? 5.585 13.163 -2.567 1.00 74.31 70 ILE A N 1
ATOM 536 C CA . ILE A 1 70 ? 5.998 12.152 -1.587 1.00 74.31 70 ILE A CA 1
ATOM 537 C C . ILE A 1 70 ? 5.239 12.382 -0.299 1.00 74.31 70 ILE A C 1
ATOM 539 O O . ILE A 1 70 ? 5.154 13.511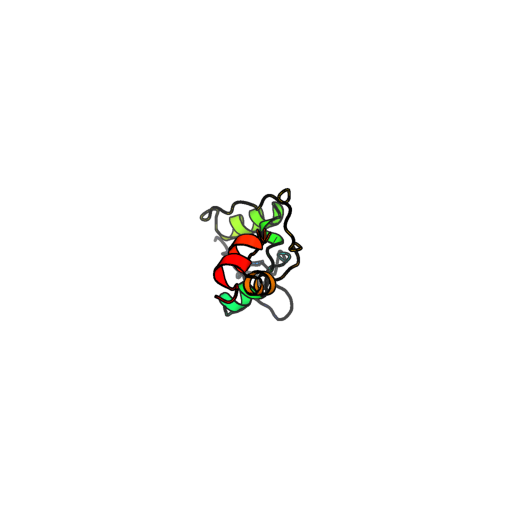 0.191 1.00 74.31 70 ILE A O 1
ATOM 543 N N . PHE A 1 71 ? 4.741 11.294 0.275 1.00 72.06 71 PHE A N 1
ATOM 544 C CA . PHE A 1 71 ? 4.183 11.345 1.611 1.00 72.06 71 PHE A CA 1
ATOM 545 C C . PHE A 1 71 ? 5.285 11.664 2.616 1.00 72.06 71 PHE A C 1
ATOM 547 O O . PHE A 1 71 ? 6.341 11.029 2.647 1.00 72.06 71 PHE A O 1
ATOM 554 N N . ASN A 1 72 ? 5.042 12.670 3.451 1.00 76.00 72 ASN A N 1
ATOM 555 C CA . ASN A 1 72 ? 5.982 13.031 4.495 1.00 76.00 72 ASN A CA 1
ATOM 556 C C . ASN A 1 72 ? 5.995 11.929 5.567 1.00 76.00 72 ASN A C 1
ATOM 558 O O . ASN A 1 72 ? 5.059 11.805 6.353 1.00 76.00 72 ASN A O 1
ATOM 562 N N . GLN A 1 73 ? 7.092 11.171 5.616 1.00 70.88 73 GLN A N 1
ATOM 563 C CA . GLN A 1 73 ? 7.320 10.092 6.585 1.00 70.88 73 GLN A CA 1
ATOM 564 C C . GLN A 1 73 ? 7.319 10.563 8.048 1.00 70.88 73 GLN A C 1
ATOM 566 O O . GLN A 1 73 ? 7.244 9.744 8.956 1.00 70.88 73 GLN A O 1
ATOM 571 N N . SER A 1 74 ? 7.409 11.874 8.290 1.00 76.00 74 SER A N 1
ATOM 572 C CA . SER A 1 74 ? 7.380 12.447 9.639 1.00 76.00 74 SER A CA 1
ATOM 573 C C . SER A 1 74 ? 5.978 12.449 10.251 1.00 76.00 74 SER A C 1
ATOM 575 O O . SER A 1 74 ? 5.851 12.695 11.449 1.00 76.00 74 SER A O 1
ATOM 577 N N . PHE A 1 75 ? 4.922 12.215 9.459 1.00 79.88 75 PHE A N 1
ATOM 578 C CA . PHE A 1 75 ? 3.582 12.059 10.013 1.00 79.88 75 PHE A CA 1
ATOM 579 C C . PHE A 1 75 ? 3.447 10.677 10.658 1.00 79.88 75 PHE A C 1
ATOM 581 O O . PHE A 1 75 ? 3.612 9.667 9.970 1.00 79.88 75 PHE A O 1
ATOM 588 N N . PRO A 1 76 ? 3.138 10.607 11.963 1.00 82.38 76 PRO A N 1
ATOM 589 C CA . PRO A 1 76 ? 2.919 9.334 12.621 1.00 82.38 76 PRO A CA 1
ATOM 590 C C . PRO A 1 76 ? 1.664 8.677 12.039 1.00 82.38 76 PRO A C 1
ATOM 592 O O . PRO A 1 76 ? 0.578 9.253 12.087 1.00 82.38 76 PRO A O 1
ATOM 595 N N . SER A 1 77 ? 1.828 7.470 11.508 1.00 88.56 77 SER A N 1
ATOM 596 C CA . SER A 1 77 ? 0.738 6.582 11.107 1.00 88.56 77 SER A CA 1
ATOM 597 C C . SER A 1 77 ? 0.783 5.334 11.976 1.00 88.56 77 SER A C 1
ATOM 599 O O . SER A 1 77 ? 1.856 4.898 12.405 1.00 88.56 77 SER A O 1
ATOM 601 N N . ARG A 1 78 ? -0.382 4.739 12.237 1.00 91.88 78 ARG A N 1
ATOM 602 C CA . ARG A 1 78 ? -0.435 3.420 12.887 1.00 91.88 78 ARG A CA 1
ATOM 603 C C . ARG A 1 78 ? -0.121 2.272 11.924 1.00 91.88 78 ARG A C 1
ATOM 605 O O . ARG A 1 78 ? 0.047 1.139 12.370 1.00 91.88 78 ARG A O 1
ATOM 612 N N . PHE A 1 79 ? -0.064 2.544 10.620 1.00 91.88 79 PHE A N 1
ATOM 613 C CA . PHE A 1 79 ? 0.281 1.566 9.598 1.00 91.88 79 PHE A CA 1
ATOM 614 C C . PHE A 1 79 ? 1.782 1.612 9.294 1.00 91.88 79 PHE A C 1
ATOM 616 O O . PHE A 1 79 ? 2.360 2.671 9.060 1.00 91.88 79 PHE A O 1
ATOM 623 N N . SER A 1 80 ? 2.422 0.441 9.258 1.00 91.88 80 SER A N 1
ATOM 624 C CA . SER A 1 80 ? 3.788 0.310 8.736 1.00 91.88 80 SER A CA 1
ATOM 625 C C . SER A 1 80 ? 3.811 0.613 7.234 1.00 91.88 80 SER A C 1
ATOM 627 O O . SER A 1 80 ? 2.850 0.289 6.536 1.00 91.88 80 SER A O 1
ATOM 629 N N . LEU A 1 81 ? 4.930 1.121 6.708 1.00 90.31 81 LEU A N 1
ATOM 630 C CA . LEU A 1 81 ? 5.134 1.319 5.264 1.00 90.31 81 LEU A CA 1
ATOM 631 C C . LEU A 1 81 ? 5.020 0.019 4.452 1.00 90.31 81 LEU A C 1
ATOM 633 O O . LEU A 1 81 ? 4.656 0.055 3.281 1.00 90.31 81 LEU A O 1
ATOM 637 N N . THR A 1 82 ? 5.272 -1.127 5.084 1.00 92.38 82 THR A N 1
ATOM 638 C CA . THR A 1 82 ? 5.131 -2.461 4.481 1.00 92.38 82 THR A CA 1
ATOM 639 C C . THR A 1 82 ? 3.697 -3.002 4.523 1.00 92.38 82 THR A C 1
ATOM 641 O O . THR A 1 82 ? 3.432 -4.088 4.011 1.00 92.38 82 THR A O 1
ATOM 644 N N . THR A 1 83 ? 2.757 -2.275 5.135 1.00 94.56 83 THR A N 1
ATOM 645 C CA . THR A 1 83 ? 1.348 -2.681 5.219 1.00 94.56 83 THR A CA 1
ATOM 646 C C . THR A 1 83 ? 0.707 -2.618 3.837 1.00 94.56 83 THR A C 1
ATOM 648 O O . THR A 1 83 ? 0.796 -1.594 3.160 1.00 94.56 83 THR A O 1
ATOM 651 N N . SER A 1 84 ? 0.021 -3.689 3.432 1.00 95.00 84 SER A N 1
ATOM 652 C CA . SER A 1 84 ? -0.716 -3.690 2.165 1.00 95.00 84 SER A CA 1
ATOM 653 C C . SER A 1 84 ? -1.841 -2.652 2.169 1.00 95.00 84 SER A C 1
ATOM 655 O O . SER A 1 84 ? -2.519 -2.449 3.181 1.00 95.00 84 SER A O 1
ATOM 657 N N . THR A 1 85 ? -2.099 -2.038 1.020 1.00 95.12 85 THR A N 1
ATOM 658 C CA . THR A 1 85 ? -3.207 -1.106 0.819 1.00 95.12 85 THR A CA 1
ATOM 659 C C . THR A 1 85 ? -4.542 -1.769 1.145 1.00 95.12 85 THR A C 1
ATOM 661 O O . THR A 1 85 ? -5.409 -1.117 1.720 1.00 95.12 85 THR A O 1
ATOM 664 N N . ARG A 1 86 ? -4.699 -3.075 0.891 1.00 96.88 86 ARG A N 1
ATOM 665 C CA . ARG A 1 86 ? -5.875 -3.843 1.319 1.00 96.88 86 ARG A CA 1
ATOM 666 C C . ARG A 1 86 ? -6.105 -3.764 2.822 1.00 96.88 86 ARG A C 1
ATOM 668 O O . ARG A 1 86 ? -7.199 -3.417 3.241 1.00 96.88 86 ARG A O 1
ATOM 675 N N . SER A 1 87 ? -5.078 -4.025 3.628 1.00 96.75 87 SER A N 1
ATOM 676 C CA . SER A 1 87 ? -5.197 -3.969 5.090 1.00 96.75 87 SER A CA 1
ATOM 677 C C . SER A 1 87 ? -5.560 -2.572 5.604 1.00 96.75 87 SER A C 1
ATOM 679 O O . SER A 1 87 ? -6.199 -2.458 6.648 1.00 96.75 87 SER A O 1
ATOM 681 N N . ILE A 1 88 ? -5.155 -1.521 4.885 1.00 95.75 88 ILE A N 1
ATOM 682 C CA . ILE A 1 88 ? -5.501 -0.129 5.198 1.00 95.75 88 ILE A CA 1
ATOM 683 C C . ILE A 1 88 ? -6.962 0.160 4.818 1.00 95.75 88 ILE A C 1
ATOM 685 O O . ILE A 1 88 ? -7.703 0.734 5.617 1.00 95.75 88 ILE A O 1
ATOM 689 N N .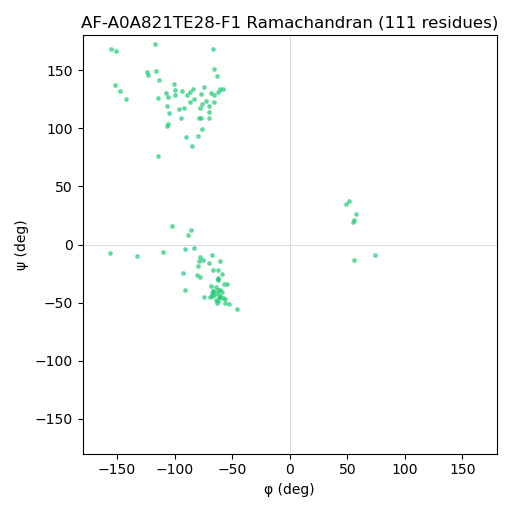 VAL A 1 89 ? -7.396 -0.283 3.632 1.0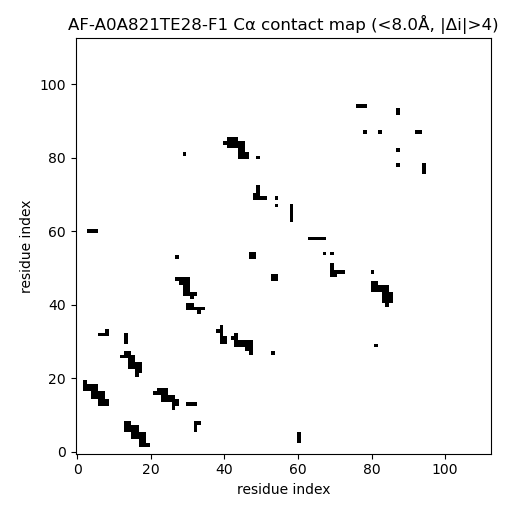0 96.69 89 VAL A N 1
ATOM 690 C CA . VAL A 1 89 ? -8.782 -0.165 3.142 1.00 96.69 89 VAL A CA 1
ATOM 691 C C . VAL A 1 89 ? -9.756 -0.912 4.051 1.00 96.69 89 VAL A C 1
ATOM 693 O O . VAL A 1 89 ? -10.780 -0.349 4.431 1.00 96.69 89 VAL A O 1
ATOM 696 N N . ASP A 1 90 ? -9.423 -2.139 4.457 1.00 96.94 90 ASP A N 1
ATOM 697 C CA . ASP A 1 90 ? -10.236 -2.961 5.366 1.00 96.94 90 ASP A CA 1
ATOM 698 C C . ASP A 1 90 ? -10.394 -2.297 6.749 1.00 96.94 90 ASP A C 1
ATOM 700 O O . ASP A 1 90 ? -11.348 -2.560 7.478 1.00 96.94 90 ASP A O 1
ATOM 704 N N . GLN A 1 91 ? -9.475 -1.392 7.097 1.00 95.38 91 GLN A N 1
ATOM 705 C CA . GLN A 1 91 ? -9.513 -0.563 8.302 1.00 95.38 91 GLN A CA 1
ATOM 706 C C . GLN A 1 91 ? -9.967 0.878 8.027 1.00 95.38 91 GLN A C 1
ATOM 708 O O . GLN A 1 91 ? -9.778 1.764 8.866 1.00 95.38 91 GLN A O 1
ATOM 713 N N . LEU A 1 92 ? -10.573 1.110 6.860 1.00 94.31 92 LEU A N 1
ATOM 714 C CA . LEU A 1 92 ? -11.193 2.363 6.436 1.00 94.31 92 LEU A CA 1
ATOM 715 C C . LEU A 1 92 ? -10.247 3.575 6.450 1.00 94.31 92 LEU A C 1
ATOM 717 O O . LEU A 1 92 ? -10.709 4.700 6.624 1.00 94.31 92 LEU A O 1
ATOM 721 N N . PHE A 1 93 ? -8.932 3.366 6.296 1.00 92.25 93 PHE A N 1
ATOM 722 C CA . PHE A 1 93 ? -7.909 4.423 6.412 1.00 92.25 93 PHE A CA 1
ATOM 723 C C . PHE A 1 93 ? -7.949 5.196 7.740 1.00 92.25 93 PHE A C 1
ATOM 725 O O . PHE A 1 93 ? -7.429 6.305 7.851 1.00 92.25 93 PHE A O 1
ATOM 732 N N . ILE A 1 94 ? -8.572 4.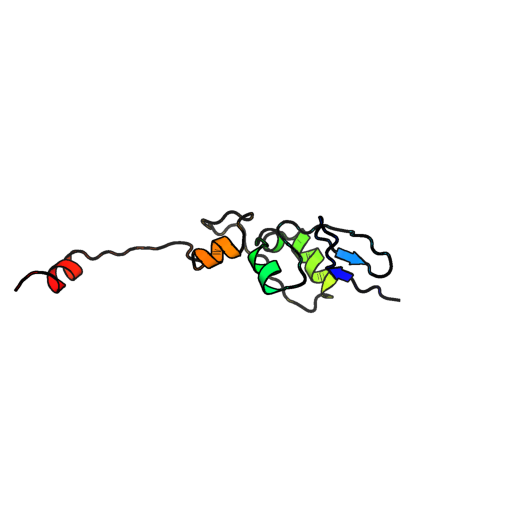630 8.769 1.00 91.25 94 ILE A N 1
ATOM 733 C CA . ILE A 1 94 ? -8.682 5.289 10.061 1.00 91.25 94 ILE A CA 1
ATOM 734 C C . ILE A 1 94 ? -7.295 5.320 10.697 1.00 91.25 94 ILE A C 1
ATOM 736 O O . ILE A 1 94 ? -6.741 4.261 10.969 1.00 91.25 94 ILE A O 1
ATOM 740 N N . GLU A 1 95 ? -6.750 6.503 10.972 1.00 89.31 95 GLU A N 1
ATOM 741 C CA . GLU A 1 95 ? -5.460 6.670 11.664 1.00 89.31 95 GLU A CA 1
ATOM 742 C C . GLU A 1 95 ? -5.627 6.786 13.184 1.00 89.31 95 GLU A C 1
ATOM 744 O O . GLU A 1 95 ? -4.863 6.209 13.954 1.00 89.31 95 GLU A O 1
ATOM 749 N N . ASN A 1 96 ? -6.672 7.487 13.629 1.00 85.25 96 ASN A N 1
ATOM 750 C CA . ASN A 1 96 ? -7.016 7.645 15.038 1.00 85.25 96 ASN A CA 1
ATOM 751 C C . ASN A 1 96 ? -8.540 7.742 15.191 1.00 85.25 96 ASN A C 1
ATOM 753 O O . ASN A 1 96 ? -9.181 8.521 14.486 1.00 85.25 96 ASN A O 1
ATOM 757 N N . ILE A 1 97 ? -9.114 6.987 16.129 1.00 78.31 97 ILE A N 1
ATOM 758 C CA . ILE A 1 97 ? -10.510 7.154 16.545 1.00 78.31 97 ILE A CA 1
ATOM 759 C C . ILE A 1 97 ? -10.497 7.796 17.925 1.00 78.31 97 ILE A C 1
ATOM 761 O O . ILE A 1 97 ? -10.288 7.125 18.935 1.00 78.31 97 ILE A O 1
ATOM 765 N N . GLN A 1 98 ? -10.764 9.098 17.982 1.00 77.25 98 GLN A N 1
ATOM 766 C CA . GLN A 1 98 ? -11.066 9.748 19.251 1.00 77.25 98 GLN A CA 1
ATOM 767 C C . GLN A 1 98 ? -12.521 9.457 19.612 1.00 77.25 98 GLN A C 1
ATOM 769 O O . GLN A 1 98 ? -13.440 10.151 19.182 1.00 77.25 98 GLN A O 1
ATOM 774 N N . ILE A 1 99 ? -12.738 8.399 20.390 1.00 75.56 99 ILE A N 1
ATOM 775 C CA . ILE A 1 99 ? -14.060 8.088 20.927 1.00 75.56 99 ILE A CA 1
ATOM 776 C C . ILE A 1 99 ? -14.338 9.058 22.081 1.00 75.56 99 ILE A C 1
ATOM 778 O O . ILE A 1 99 ? -13.870 8.862 23.200 1.00 75.56 99 ILE A O 1
ATOM 782 N N . GLN A 1 100 ? -15.102 10.118 21.817 1.00 73.31 100 GLN A N 1
ATOM 783 C CA . GLN A 1 100 ? -15.704 10.931 22.874 1.00 73.31 100 GLN A CA 1
ATOM 784 C C . GLN A 1 100 ? -17.029 10.294 23.303 1.00 73.31 100 GLN A C 1
ATOM 786 O O . GLN A 1 100 ? -18.099 10.641 22.812 1.00 73.31 100 GLN A O 1
ATOM 791 N N . THR A 1 101 ? -16.968 9.329 24.218 1.00 69.81 101 THR A N 1
ATOM 792 C CA . THR A 1 101 ? -18.169 8.791 24.869 1.00 69.81 101 THR A CA 1
ATOM 793 C C . THR A 1 101 ? -18.659 9.757 25.940 1.00 69.81 101 THR A C 1
ATOM 795 O O . THR A 1 101 ? -18.040 9.881 26.996 1.00 69.81 101 THR A O 1
ATOM 798 N N . ASN A 1 102 ? -19.789 10.419 25.686 1.00 81.75 102 ASN A N 1
ATOM 799 C CA . ASN A 1 102 ? -20.544 11.139 26.707 1.00 81.75 102 ASN A CA 1
ATOM 800 C C . ASN A 1 102 ? -21.568 10.180 27.338 1.00 81.75 102 ASN A C 1
ATOM 802 O O . ASN A 1 102 ? -22.681 10.010 26.831 1.00 81.75 102 ASN A O 1
ATOM 806 N N . TYR A 1 103 ? -21.161 9.528 28.428 1.00 83.62 103 TYR A N 1
ATOM 807 C CA . TYR A 1 103 ? -21.998 8.559 29.137 1.00 83.62 103 TYR A CA 1
ATOM 808 C C . TYR A 1 103 ? -23.273 9.184 29.716 1.00 83.62 103 TYR A C 1
ATOM 810 O O . TYR A 1 103 ? -24.291 8.500 29.762 1.00 83.62 103 TYR A O 1
ATOM 818 N N . ASP A 1 104 ? -23.264 10.477 30.061 1.00 87.19 104 ASP A N 1
ATOM 819 C CA . ASP A 1 104 ? -24.449 11.177 30.571 1.00 87.19 104 ASP A CA 1
ATOM 820 C C . ASP A 1 104 ? -25.522 11.321 29.489 1.00 87.19 104 ASP A C 1
ATOM 822 O O . ASP A 1 104 ? -26.702 11.089 29.737 1.00 87.19 104 ASP A O 1
ATOM 826 N N . SER A 1 105 ? -25.124 11.652 28.257 1.00 82.75 105 SER A N 1
ATOM 827 C CA . SER A 1 105 ? -26.058 11.749 27.124 1.00 82.75 105 SER A CA 1
ATOM 828 C C . SER A 1 105 ? -26.640 10.385 26.751 1.00 82.75 105 SER A C 1
ATOM 830 O O . SER A 1 105 ? -27.833 10.278 26.471 1.00 82.75 105 SER A O 1
ATOM 832 N N . TYR A 1 106 ? -25.813 9.336 26.788 1.00 85.25 106 TYR A N 1
ATOM 833 C CA . TYR A 1 106 ? -26.264 7.963 26.560 1.00 85.25 106 TYR A CA 1
ATOM 834 C C . TYR A 1 106 ? -27.243 7.503 27.646 1.00 85.25 106 TYR A C 1
ATOM 836 O O . TYR A 1 106 ? -28.314 6.986 27.331 1.00 85.25 106 TYR A O 1
ATOM 844 N N . TYR A 1 107 ? -26.903 7.737 28.917 1.00 89.56 107 TYR A N 1
ATOM 845 C CA . TYR A 1 107 ? -27.760 7.398 30.046 1.00 89.56 107 TYR A CA 1
ATOM 846 C C . TYR A 1 107 ? -29.079 8.167 29.987 1.00 89.56 107 TYR A C 1
ATOM 848 O O . TYR A 1 107 ? -30.125 7.544 30.048 1.00 89.56 107 TYR A O 1
ATOM 856 N N . ASN A 1 108 ? -29.068 9.483 29.770 1.00 88.75 108 ASN A N 1
ATOM 857 C CA . ASN A 1 108 ? -30.297 10.283 29.703 1.00 88.75 108 ASN A CA 1
ATOM 858 C C . ASN A 1 108 ? -31.233 9.873 28.553 1.00 88.75 108 ASN A C 1
ATOM 860 O O . ASN A 1 108 ? -32.445 10.012 28.684 1.00 88.75 108 ASN A O 1
ATOM 864 N N . GLY A 1 109 ? -30.698 9.372 27.434 1.00 85.56 109 GLY A N 1
ATOM 865 C CA . GLY A 1 109 ? -31.510 8.865 26.322 1.00 85.56 109 GLY A CA 1
ATOM 866 C C . GLY A 1 109 ? -32.040 7.441 26.524 1.00 85.56 109 GLY A C 1
ATOM 867 O O . GLY A 1 109 ? -33.059 7.086 25.938 1.00 85.56 109 GLY A O 1
ATOM 868 N N . CYS A 1 110 ? -31.354 6.627 27.331 1.00 91.25 110 CYS A N 1
ATOM 869 C CA . CYS A 1 110 ? -31.685 5.212 27.536 1.00 91.25 110 CYS A CA 1
ATOM 870 C C . CYS A 1 110 ? -32.244 4.904 28.931 1.00 91.25 110 CYS A C 1
ATOM 872 O O . CYS A 1 110 ? -32.634 3.764 29.187 1.00 91.25 110 CYS A O 1
ATOM 874 N N . ALA A 1 111 ? -32.247 5.876 29.846 1.00 88.50 111 ALA A N 1
ATOM 875 C CA . ALA A 1 111 ? -32.748 5.696 31.195 1.00 88.50 111 ALA A CA 1
ATOM 876 C C . ALA A 1 111 ? -34.243 5.357 31.127 1.00 88.50 111 ALA A C 1
ATOM 878 O O . ALA A 1 111 ? -34.992 6.028 30.411 1.00 88.50 111 ALA A O 1
ATOM 879 N N . PRO A 1 112 ? -34.682 4.308 31.840 1.00 78.50 112 PRO A N 1
ATOM 880 C CA . PRO A 1 112 ? -36.089 3.962 31.891 1.00 78.50 112 PRO A CA 1
ATOM 881 C C . PRO A 1 112 ? -36.874 5.128 32.496 1.00 78.50 112 PRO A C 1
ATOM 883 O O . PRO A 1 112 ? -36.460 5.710 33.501 1.00 78.50 112 PRO A O 1
ATOM 886 N N . SER A 1 113 ? -37.985 5.461 31.842 1.00 70.94 113 SER A N 1
ATOM 887 C CA . SER A 1 113 ? -38.975 6.438 32.303 1.00 70.94 113 SER A CA 1
ATOM 888 C C . SER A 1 113 ? -39.659 5.998 33.588 1.00 70.94 113 SER A C 1
ATOM 890 O O . SER A 1 113 ? -40.052 4.807 33.629 1.00 70.94 113 SER A O 1
#

Solvent-accessible surface area (backbone atoms only — not comparable to full-atom values): 6990 Å² total; per-residue (Å²): 132,89,78,63,61,43,83,53,71,65,97,82,53,42,26,43,20,39,74,89,72,74,45,69,80,49,67,55,58,46,51,46,67,57,97,46,67,67,58,17,53,32,66,8,26,57,35,31,53,52,33,71,72,46,45,53,54,54,31,59,62,52,69,62,75,59,91,80,80,66,52,67,79,85,60,88,62,83,67,58,53,83,42,32,40,40,66,38,55,79,50,70,69,66,70,76,85,86,80,81,80,58,63,66,63,54,43,71,75,66,55,84,129